Protein AF-A0A0B8MZU5-F1 (afdb_monomer)

pLDDT: mean 91.65, std 9.77, range [40.16, 98.19]

Foldseek 3Di:
DDDDFDDQVVQLVVLVVVVQVVCVVVVHDRFPDKDFDPPFWDWDWDDDPPDIFTKIKGWMWTHPDPPDIDIDMRIGGRGD

Structure (mmCIF, N/CA/C/O backbone):
data_AF-A0A0B8MZU5-F1
#
_entry.id   AF-A0A0B8MZU5-F1
#
loop_
_atom_site.group_PDB
_atom_site.id
_atom_site.type_symbol
_atom_site.label_atom_id
_atom_site.label_alt_id
_atom_site.label_comp_id
_atom_site.label_asym_id
_atom_site.label_entity_id
_atom_site.label_seq_id
_atom_site.pdbx_PDB_ins_code
_atom_site.Cartn_x
_atom_site.Cartn_y
_atom_site.Cartn_z
_atom_site.occupancy
_atom_site.B_iso_or_equiv
_atom_site.auth_seq_id
_atom_site.auth_comp_id
_atom_site.auth_asym_id
_atom_site.auth_atom_id
_atom_site.pdbx_PDB_model_num
ATOM 1 N N . MET A 1 1 ? -24.588 7.724 13.148 1.00 40.16 1 MET A N 1
ATOM 2 C CA . MET A 1 1 ? -24.305 8.136 11.756 1.00 40.16 1 MET A CA 1
ATOM 3 C C . MET A 1 1 ? -23.359 7.100 11.169 1.00 40.16 1 MET A C 1
ATOM 5 O O . MET A 1 1 ? -22.217 7.072 11.599 1.00 40.16 1 MET A O 1
ATOM 9 N N . SER A 1 2 ? -23.819 6.204 10.287 1.00 48.16 2 SER A N 1
ATOM 10 C CA . SER A 1 2 ? -22.901 5.302 9.572 1.00 48.16 2 SER A CA 1
ATOM 11 C C . SER A 1 2 ? -22.197 6.102 8.485 1.00 48.16 2 SER A C 1
ATOM 13 O O . SER A 1 2 ? -22.794 6.384 7.449 1.00 48.16 2 SER A O 1
ATOM 15 N N . SER A 1 3 ? -20.959 6.528 8.732 1.00 66.19 3 SER A N 1
ATOM 16 C CA . SER A 1 3 ? -20.089 6.997 7.656 1.00 66.19 3 SER A CA 1
ATOM 17 C C . SER A 1 3 ? -19.733 5.797 6.785 1.00 66.19 3 SER A C 1
ATOM 19 O O . SER A 1 3 ? -19.268 4.783 7.307 1.00 66.19 3 SER A O 1
ATOM 21 N N . VAL A 1 4 ? -19.956 5.901 5.477 1.00 69.31 4 VAL A N 1
ATOM 22 C CA . VAL A 1 4 ? -19.415 4.934 4.515 1.00 69.31 4 VAL A CA 1
ATOM 23 C C . VAL A 1 4 ? -17.895 4.888 4.723 1.00 69.31 4 VAL A C 1
ATOM 25 O O . VAL A 1 4 ? -17.274 5.956 4.719 1.00 69.31 4 VAL A O 1
ATOM 28 N N . PRO A 1 5 ? -17.298 3.712 4.986 1.00 69.94 5 PRO A N 1
ATOM 29 C CA . PRO A 1 5 ? -15.854 3.618 5.125 1.00 69.94 5 PRO A CA 1
ATOM 30 C C . PRO A 1 5 ? -15.190 4.032 3.801 1.00 69.94 5 PRO A C 1
ATOM 32 O O . PRO A 1 5 ? -15.740 3.743 2.736 1.00 69.94 5 PRO A O 1
ATOM 35 N N . PRO A 1 6 ? -14.049 4.740 3.847 1.00 82.31 6 PRO A N 1
ATOM 36 C CA . PRO A 1 6 ? -13.343 5.165 2.643 1.00 82.31 6 PRO A CA 1
ATOM 37 C C . PRO A 1 6 ? -12.983 3.970 1.749 1.00 82.31 6 PRO A C 1
ATOM 39 O O . PRO A 1 6 ? -12.671 2.891 2.255 1.00 82.31 6 PRO A O 1
ATOM 42 N N . ASP A 1 7 ? -13.028 4.174 0.430 1.00 91.62 7 ASP A N 1
ATOM 43 C CA . ASP A 1 7 ? -12.711 3.141 -0.562 1.00 91.62 7 ASP A CA 1
ATOM 44 C C . ASP A 1 7 ? -11.262 2.635 -0.370 1.00 91.62 7 ASP A C 1
ATOM 46 O O . ASP A 1 7 ? -10.324 3.445 -0.393 1.00 91.62 7 ASP A O 1
ATOM 50 N N . PRO A 1 8 ? -11.049 1.317 -0.169 1.00 93.00 8 PRO A N 1
ATOM 51 C CA . PRO A 1 8 ? -9.724 0.712 -0.067 1.00 93.00 8 PRO A CA 1
ATOM 52 C C . PRO A 1 8 ? -8.750 1.105 -1.185 1.00 93.00 8 PRO A C 1
ATOM 54 O O . PRO A 1 8 ? -7.569 1.323 -0.906 1.00 93.00 8 PRO A O 1
ATOM 57 N N . GLU A 1 9 ? -9.212 1.228 -2.432 1.00 93.44 9 GLU A N 1
ATOM 58 C CA . GLU A 1 9 ? -8.338 1.575 -3.560 1.00 93.44 9 GLU A CA 1
ATOM 59 C C . GLU A 1 9 ? -7.824 3.016 -3.457 1.00 93.44 9 GLU A C 1
ATOM 61 O O . GLU A 1 9 ? -6.626 3.272 -3.634 1.00 93.44 9 GLU A O 1
ATOM 66 N N . ASP A 1 10 ? -8.695 3.951 -3.073 1.00 94.50 10 ASP A N 1
ATOM 67 C CA . ASP A 1 10 ? -8.327 5.350 -2.847 1.00 94.50 10 ASP A CA 1
ATOM 68 C C . ASP A 1 10 ? -7.330 5.488 -1.693 1.00 94.50 10 ASP A C 1
ATOM 70 O O . ASP A 1 10 ? -6.356 6.246 -1.783 1.00 94.50 10 ASP A O 1
ATOM 74 N N . LEU A 1 11 ? -7.546 4.745 -0.605 1.00 95.81 11 LEU A N 1
ATOM 75 C CA . LEU A 1 11 ? -6.639 4.724 0.543 1.00 95.81 11 LEU A CA 1
ATOM 76 C C . LEU A 1 11 ? -5.246 4.223 0.144 1.00 95.81 11 LEU A C 1
ATOM 78 O O . LEU A 1 11 ? -4.238 4.849 0.483 1.00 95.81 11 LEU A O 1
ATOM 82 N N . LEU A 1 12 ? -5.178 3.132 -0.620 1.00 96.81 12 LEU A N 1
ATOM 83 C CA . LEU A 1 12 ? -3.921 2.555 -1.096 1.00 96.81 12 LEU A CA 1
ATOM 84 C C . LEU A 1 12 ? -3.202 3.466 -2.099 1.00 96.81 12 LEU A C 1
ATOM 86 O O . LEU A 1 12 ? -1.975 3.602 -2.040 1.00 96.81 12 LEU A O 1
ATOM 90 N N . ALA A 1 13 ? -3.934 4.130 -2.997 1.00 94.38 13 ALA A N 1
ATOM 91 C CA . ALA A 1 13 ? -3.367 5.096 -3.936 1.00 94.38 13 ALA A CA 1
ATOM 92 C C . ALA A 1 13 ? -2.746 6.305 -3.214 1.00 94.38 13 ALA A C 1
ATOM 94 O O . ALA A 1 13 ? -1.627 6.726 -3.542 1.00 94.38 13 ALA A O 1
ATOM 95 N N . ARG A 1 14 ? -3.428 6.823 -2.185 1.00 95.62 14 ARG A N 1
ATOM 96 C CA . ARG A 1 14 ? -2.916 7.906 -1.330 1.00 95.62 14 ARG A CA 1
ATOM 97 C C . ARG A 1 14 ? -1.681 7.469 -0.552 1.00 95.62 14 ARG A C 1
ATOM 99 O O . ARG A 1 14 ? -0.656 8.138 -0.643 1.00 95.62 14 ARG A O 1
ATOM 106 N N . ALA A 1 15 ? -1.731 6.316 0.117 1.00 96.19 15 ALA A N 1
ATOM 107 C CA . ALA A 1 15 ? -0.598 5.777 0.871 1.00 96.19 15 ALA A CA 1
ATOM 108 C C . ALA A 1 15 ? 0.643 5.563 -0.014 1.00 96.19 15 ALA A C 1
ATOM 110 O O . ALA A 1 15 ? 1.763 5.902 0.375 1.00 96.19 15 ALA A O 1
ATOM 111 N N . SER A 1 16 ? 0.454 5.061 -1.239 1.00 94.75 16 SER A N 1
ATOM 112 C CA . SER A 1 16 ? 1.535 4.919 -2.219 1.00 94.75 16 SER A CA 1
ATOM 113 C C . SER A 1 16 ? 2.133 6.276 -2.612 1.00 94.75 16 SER A C 1
ATOM 115 O O . SER A 1 16 ? 3.355 6.436 -2.638 1.00 94.75 16 SER A O 1
ATOM 117 N N . SER A 1 17 ? 1.286 7.270 -2.886 1.00 94.25 17 SER A N 1
ATOM 118 C CA . SER A 1 17 ? 1.721 8.623 -3.260 1.00 94.25 17 SER A CA 1
ATOM 119 C C . SER A 1 17 ? 2.477 9.315 -2.122 1.00 94.25 17 SER A C 1
ATOM 121 O O . SER A 1 17 ? 3.537 9.906 -2.338 1.00 94.25 17 SER A O 1
ATOM 123 N N . ASP A 1 18 ? 1.978 9.184 -0.894 1.00 95.12 18 ASP A N 1
ATOM 124 C CA . ASP A 1 18 ? 2.601 9.734 0.308 1.00 95.12 18 ASP A CA 1
ATOM 125 C C . ASP A 1 18 ? 3.964 9.092 0.583 1.00 95.12 18 ASP A C 1
ATOM 127 O O . ASP A 1 18 ? 4.921 9.793 0.928 1.00 95.12 18 ASP A O 1
ATOM 131 N N . ARG A 1 19 ? 4.097 7.778 0.360 1.00 91.88 19 ARG A N 1
ATOM 132 C CA . ARG A 1 19 ? 5.376 7.063 0.463 1.00 91.88 19 ARG A CA 1
ATOM 133 C C . ARG A 1 19 ? 6.405 7.599 -0.532 1.00 91.88 19 ARG A C 1
ATOM 135 O O . ARG A 1 19 ? 7.537 7.869 -0.137 1.00 91.88 19 ARG A O 1
ATOM 142 N N . ILE A 1 20 ? 6.023 7.789 -1.797 1.00 92.31 20 ILE A N 1
ATOM 143 C CA . ILE A 1 20 ? 6.911 8.351 -2.831 1.00 92.31 20 ILE A CA 1
ATOM 144 C C . ILE A 1 20 ? 7.322 9.781 -2.464 1.00 92.31 20 ILE A C 1
ATOM 146 O O . ILE A 1 20 ? 8.509 10.107 -2.510 1.00 92.31 20 ILE A O 1
ATOM 150 N N . ARG A 1 21 ? 6.365 10.618 -2.038 1.00 93.38 21 ARG A N 1
ATOM 151 C CA . ARG A 1 21 ? 6.637 11.990 -1.582 1.00 93.38 21 ARG A CA 1
ATOM 152 C C . ARG A 1 21 ? 7.618 12.009 -0.409 1.00 93.38 21 ARG A C 1
ATOM 154 O O . ARG A 1 21 ? 8.544 12.813 -0.399 1.00 93.38 21 ARG A O 1
ATOM 161 N N . THR A 1 22 ? 7.435 11.110 0.554 1.00 92.94 22 THR A N 1
ATOM 162 C CA . THR A 1 22 ? 8.291 10.996 1.743 1.00 92.94 22 THR A CA 1
ATOM 163 C C . THR A 1 22 ? 9.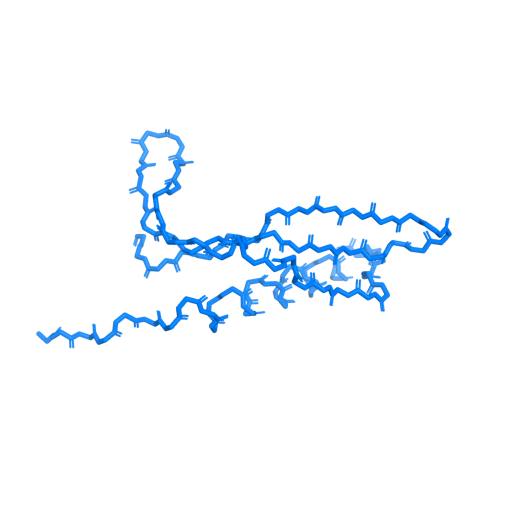710 10.579 1.372 1.00 92.94 22 THR A C 1
ATOM 165 O O . THR A 1 22 ? 10.667 11.200 1.826 1.00 92.94 22 THR A O 1
ATOM 168 N N . LEU A 1 23 ? 9.858 9.580 0.497 1.00 89.00 23 LEU A N 1
ATOM 169 C CA . LEU A 1 23 ? 11.163 9.152 -0.011 1.00 89.00 23 LEU A CA 1
ATOM 170 C C . LEU A 1 23 ? 11.900 10.298 -0.713 1.00 89.00 23 LEU A C 1
ATOM 172 O O . LEU A 1 23 ? 13.080 10.513 -0.446 1.00 89.00 23 LEU A O 1
ATOM 176 N N . ALA A 1 24 ? 11.201 11.056 -1.562 1.00 90.31 24 ALA A N 1
ATOM 177 C CA . ALA A 1 24 ? 11.778 12.213 -2.239 1.00 90.31 24 ALA A CA 1
ATOM 178 C C . ALA A 1 24 ? 12.205 13.309 -1.244 1.00 90.31 24 ALA A C 1
ATOM 180 O O . ALA A 1 24 ? 13.300 13.854 -1.360 1.00 90.31 24 ALA A O 1
ATOM 181 N N . ALA A 1 25 ? 11.382 13.596 -0.229 1.00 93.94 25 ALA A N 1
ATOM 182 C CA . ALA A 1 25 ? 11.693 14.583 0.808 1.00 93.94 25 ALA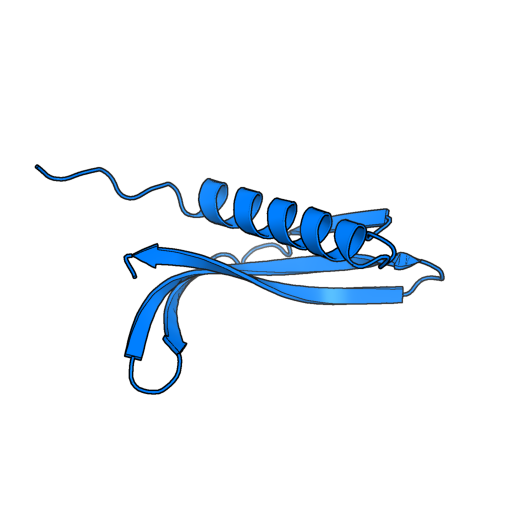 A CA 1
ATOM 183 C C . ALA A 1 25 ? 12.909 14.194 1.673 1.00 93.94 25 ALA A C 1
ATOM 185 O O . ALA A 1 25 ? 13.621 15.066 2.162 1.00 93.94 25 ALA A O 1
ATOM 186 N N . GLN A 1 26 ? 13.176 12.896 1.832 1.00 94.00 26 GLN A N 1
ATOM 187 C CA . GLN A 1 26 ? 14.347 12.365 2.542 1.00 94.00 26 GLN A CA 1
ATOM 188 C C . GLN A 1 26 ? 15.625 12.343 1.680 1.00 94.00 26 GLN A C 1
ATOM 190 O O . GLN A 1 26 ? 16.643 11.801 2.106 1.00 94.00 26 GLN A O 1
ATOM 195 N N . GLY A 1 27 ? 15.590 12.900 0.463 1.00 90.12 27 GLY A N 1
ATOM 196 C CA . GLY A 1 27 ? 16.713 12.875 -0.480 1.00 90.12 27 GLY A CA 1
ATOM 197 C C . GLY A 1 27 ? 16.894 11.533 -1.196 1.00 90.12 27 GLY A C 1
ATOM 198 O O . GLY A 1 27 ? 17.890 11.330 -1.889 1.00 90.12 27 GLY A O 1
ATOM 199 N N . GLY A 1 28 ? 15.942 10.608 -1.046 1.00 86.50 28 GLY A N 1
ATOM 200 C CA . GLY A 1 28 ? 15.912 9.358 -1.791 1.00 86.50 28 GLY A CA 1
ATOM 201 C C . GLY A 1 28 ? 15.541 9.583 -3.257 1.00 86.50 28 GLY A C 1
ATOM 202 O O . GLY A 1 28 ? 14.823 10.519 -3.608 1.00 86.50 28 GLY A O 1
ATOM 203 N N . ARG A 1 29 ? 16.000 8.686 -4.134 1.00 87.44 29 ARG A N 1
ATOM 204 C CA . ARG A 1 29 ? 15.573 8.678 -5.535 1.00 87.44 29 ARG A CA 1
ATOM 205 C C . ARG A 1 29 ? 14.175 8.047 -5.628 1.00 87.44 29 ARG A C 1
ATOM 207 O O . ARG A 1 29 ? 14.048 6.868 -5.288 1.00 87.44 29 ARG A O 1
ATOM 214 N N . PRO A 1 30 ? 13.139 8.774 -6.084 1.00 89.31 30 PRO A N 1
ATOM 215 C CA . PRO A 1 30 ? 11.834 8.168 -6.313 1.00 89.31 30 PRO A CA 1
ATOM 216 C C . PRO A 1 30 ? 11.930 7.101 -7.419 1.00 89.31 30 PRO A C 1
ATOM 218 O O . PRO A 1 30 ? 12.775 7.222 -8.316 1.00 89.31 30 PRO A O 1
ATOM 221 N N . PRO A 1 31 ? 11.094 6.051 -7.367 1.00 91.69 31 PRO A N 1
ATOM 222 C CA . PRO A 1 31 ? 11.065 5.035 -8.412 1.00 91.69 31 PRO A CA 1
ATOM 223 C C . PRO A 1 31 ? 10.676 5.654 -9.759 1.00 91.69 31 PRO A C 1
ATOM 225 O O . PRO A 1 31 ? 9.860 6.572 -9.813 1.00 91.69 31 PRO A O 1
ATOM 228 N N . SER A 1 32 ? 11.258 5.151 -10.849 1.00 91.38 32 SER A N 1
ATOM 229 C CA . SER A 1 32 ? 10.952 5.639 -12.203 1.00 91.38 32 SER A CA 1
ATOM 230 C C . SER A 1 32 ? 9.612 5.127 -12.728 1.00 91.38 32 SER A C 1
ATOM 232 O O . SER A 1 32 ? 9.033 5.725 -13.626 1.00 91.38 32 SER A O 1
ATOM 234 N N . GLU A 1 33 ? 9.141 4.010 -12.181 1.00 93.38 33 GLU A N 1
ATOM 235 C CA . GLU A 1 33 ? 7.871 3.378 -12.515 1.00 93.38 33 GLU A CA 1
ATOM 236 C C . GLU A 1 33 ? 7.334 2.686 -11.263 1.00 93.38 33 GLU A C 1
ATOM 238 O O . GLU A 1 33 ? 8.108 2.096 -10.497 1.00 93.38 33 GLU A O 1
ATOM 243 N N . VAL A 1 34 ? 6.020 2.764 -11.063 1.00 94.25 34 VAL A N 1
ATOM 244 C CA . VAL A 1 34 ? 5.301 2.021 -10.029 1.00 94.25 34 VAL A CA 1
ATOM 245 C C . VAL A 1 34 ? 4.084 1.377 -10.671 1.00 94.25 34 VAL A C 1
ATOM 247 O O . VAL A 1 34 ? 3.297 2.064 -11.319 1.00 94.25 34 VAL A O 1
ATOM 250 N N . SER A 1 35 ? 3.924 0.074 -10.471 1.00 95.19 35 SER A N 1
ATOM 251 C CA . SER A 1 35 ? 2.776 -0.690 -10.950 1.00 95.19 35 SER A CA 1
ATOM 252 C C . SER A 1 35 ? 2.170 -1.519 -9.822 1.00 95.19 35 SER A C 1
ATOM 254 O O . SER A 1 35 ? 2.837 -1.887 -8.851 1.00 95.19 35 SER A O 1
ATOM 256 N N . ILE A 1 36 ? 0.871 -1.780 -9.928 1.00 96.81 36 ILE A N 1
ATOM 257 C CA . ILE A 1 36 ? 0.151 -2.653 -9.001 1.00 96.81 36 ILE A CA 1
ATOM 258 C C . ILE A 1 36 ? 0.356 -4.096 -9.460 1.00 96.81 36 ILE A C 1
ATOM 260 O O . ILE A 1 36 ? 0.220 -4.383 -10.650 1.00 96.81 36 ILE A O 1
ATOM 264 N N . VAL A 1 37 ? 0.662 -5.000 -8.527 1.00 96.75 37 VAL A N 1
ATOM 265 C CA . VAL A 1 37 ? 0.661 -6.437 -8.818 1.00 96.75 37 VAL A CA 1
ATOM 266 C C . VAL A 1 37 ? -0.797 -6.924 -8.801 1.00 96.75 37 VAL A C 1
ATOM 268 O O . VAL A 1 37 ? -1.468 -6.734 -7.779 1.00 96.75 37 VAL A O 1
ATOM 271 N N . PRO A 1 38 ? -1.309 -7.517 -9.899 1.00 95.12 38 PRO A N 1
ATOM 272 C CA . PRO A 1 38 ? -2.695 -7.979 -9.981 1.00 95.12 38 PRO A CA 1
ATOM 273 C C . PRO A 1 38 ? -3.055 -8.964 -8.868 1.00 95.12 38 PRO A C 1
ATOM 275 O O . PRO A 1 38 ? -2.195 -9.709 -8.406 1.00 95.12 38 PRO A O 1
ATOM 278 N N . ASP A 1 39 ? -4.325 -8.964 -8.462 1.00 95.81 39 ASP A N 1
ATOM 279 C CA . ASP A 1 39 ? -4.890 -9.917 -7.497 1.00 95.81 39 ASP A CA 1
ATOM 280 C C . ASP A 1 39 ? -4.194 -9.933 -6.121 1.00 95.81 39 ASP A C 1
ATOM 282 O O . ASP A 1 39 ? -4.214 -10.938 -5.416 1.00 95.81 39 ASP A O 1
ATOM 286 N N . THR A 1 40 ? -3.582 -8.810 -5.718 1.00 97.06 40 THR A N 1
ATOM 287 C CA . THR A 1 40 ? -2.935 -8.662 -4.396 1.00 97.06 40 THR A CA 1
ATOM 288 C C . THR A 1 40 ? -3.624 -7.675 -3.457 1.00 97.06 40 THR A C 1
ATOM 290 O O . THR A 1 40 ? -3.169 -7.506 -2.325 1.00 97.06 40 THR A O 1
ATOM 293 N N . THR A 1 41 ? -4.687 -7.000 -3.906 1.00 96.50 41 THR A N 1
ATOM 294 C CA . THR A 1 41 ? -5.471 -6.108 -3.045 1.00 96.50 41 THR A CA 1
ATOM 295 C C . THR A 1 41 ? -6.297 -6.937 -2.068 1.00 96.50 41 THR A C 1
ATOM 297 O O . THR A 1 41 ? -7.125 -7.751 -2.468 1.00 96.50 41 THR A O 1
ATOM 300 N N . GLU A 1 42 ? -6.102 -6.692 -0.778 1.00 96.62 42 GLU A N 1
ATOM 301 C CA . GLU A 1 42 ? -6.790 -7.376 0.311 1.00 96.62 42 GLU A CA 1
ATOM 302 C C . GLU A 1 42 ? -7.208 -6.370 1.387 1.00 96.62 42 GLU A C 1
ATOM 304 O O . GLU A 1 42 ? -6.516 -5.382 1.645 1.00 96.62 42 GLU A O 1
ATOM 309 N N . VAL A 1 43 ? -8.325 -6.647 2.060 1.00 96.75 43 VAL A N 1
ATOM 310 C CA . VAL A 1 43 ? -8.729 -5.957 3.291 1.00 96.75 43 VAL A CA 1
ATOM 311 C C . VAL A 1 43 ? -8.630 -6.950 4.439 1.00 96.75 43 VAL A C 1
ATOM 313 O O . VAL A 1 43 ? -9.169 -8.053 4.360 1.00 96.75 43 VAL A O 1
ATOM 316 N N . GLY A 1 44 ? -7.946 -6.562 5.510 1.00 96.06 44 GLY A N 1
ATOM 317 C CA . GLY A 1 44 ? -7.709 -7.421 6.661 1.00 96.06 44 GLY A CA 1
ATOM 318 C C . GLY A 1 44 ? -7.237 -6.636 7.875 1.00 96.06 44 GLY A C 1
ATOM 319 O O . GLY A 1 44 ? -7.402 -5.419 7.947 1.00 96.06 44 GLY A O 1
ATOM 320 N N . TYR A 1 45 ? -6.658 -7.343 8.839 1.00 96.31 45 TYR A N 1
ATOM 321 C CA . TYR A 1 45 ? -6.090 -6.732 10.035 1.00 96.31 45 TYR A CA 1
ATOM 322 C C . TYR A 1 45 ? -4.570 -6.682 9.942 1.00 96.31 45 TYR A C 1
ATOM 324 O O . TYR A 1 45 ? -3.928 -7.688 9.644 1.00 96.31 45 TYR A O 1
ATOM 332 N N . GLU A 1 46 ? -4.011 -5.518 10.243 1.00 96.44 46 GLU A N 1
ATOM 333 C CA . GLU A 1 46 ? -2.581 -5.336 10.470 1.00 96.44 46 GLU A CA 1
ATOM 334 C C . GLU A 1 46 ? -2.317 -5.294 11.973 1.00 96.44 46 GLU A C 1
ATOM 336 O O . GLU A 1 46 ? -3.143 -4.797 12.745 1.00 96.44 46 GLU A O 1
ATOM 341 N N . ILE A 1 47 ? -1.172 -5.837 12.383 1.00 95.81 47 ILE A N 1
ATOM 342 C CA . ILE A 1 47 ? -0.760 -5.906 13.786 1.00 95.81 47 ILE A CA 1
ATOM 343 C C . ILE A 1 47 ? 0.332 -4.865 14.013 1.00 95.81 47 ILE A C 1
ATOM 345 O O . ILE A 1 47 ? 1.344 -4.856 13.313 1.00 95.81 47 ILE A O 1
ATOM 349 N N . ASP A 1 48 ? 0.134 -4.006 15.006 1.00 93.75 4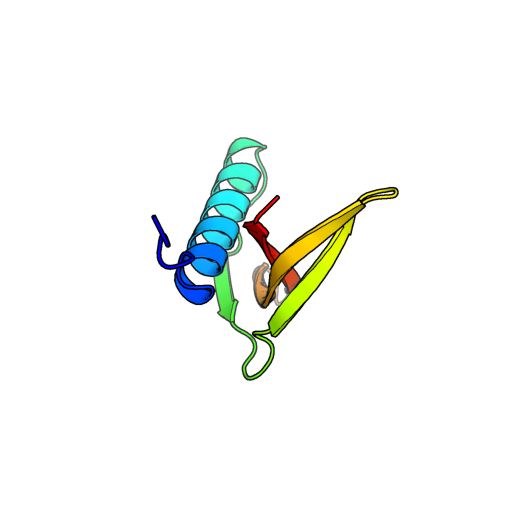8 ASP A N 1
ATOM 350 C CA . ASP A 1 48 ? 1.129 -3.047 15.476 1.00 93.75 48 ASP A CA 1
ATOM 351 C C . ASP A 1 48 ? 1.260 -3.176 16.995 1.00 93.75 48 ASP A C 1
ATOM 353 O O . ASP A 1 48 ? 0.353 -2.819 17.749 1.00 93.75 48 ASP A O 1
ATOM 357 N N . GLY A 1 49 ? 2.372 -3.767 17.434 1.00 94.69 49 GLY A N 1
ATOM 358 C CA . GLY A 1 49 ? 2.590 -4.124 18.832 1.00 94.69 49 GLY A CA 1
ATOM 359 C C . GLY A 1 49 ? 1.566 -5.144 19.335 1.00 94.69 49 GLY A C 1
ATOM 360 O O . GLY A 1 49 ? 1.538 -6.285 18.877 1.00 94.69 49 GLY A O 1
ATOM 361 N N . ASP A 1 50 ? 0.752 -4.727 20.302 1.00 96.19 50 ASP A N 1
ATOM 362 C CA . ASP A 1 50 ? -0.312 -5.514 20.935 1.00 96.19 50 ASP A CA 1
ATOM 363 C C . ASP A 1 50 ? -1.711 -5.224 20.361 1.00 96.19 50 ASP A C 1
ATOM 365 O O . ASP A 1 50 ? -2.707 -5.771 20.836 1.00 96.19 50 ASP A O 1
ATOM 369 N N . SER A 1 51 ? -1.791 -4.372 19.338 1.00 94.56 51 SER A N 1
ATOM 370 C CA . SER A 1 51 ? -3.042 -3.874 18.775 1.00 94.56 51 SER A CA 1
ATOM 371 C C . SER A 1 51 ? -3.235 -4.349 17.334 1.00 94.56 51 SER A C 1
ATOM 373 O O . SER A 1 51 ? -2.281 -4.461 16.562 1.00 94.56 51 SER A O 1
ATOM 375 N N . ALA A 1 52 ? -4.489 -4.600 16.953 1.00 96.44 52 ALA A N 1
ATOM 376 C CA . ALA A 1 52 ? -4.881 -4.924 15.584 1.00 96.44 52 ALA A CA 1
ATOM 377 C C . ALA A 1 52 ? -5.823 -3.847 15.039 1.00 96.44 52 ALA A C 1
ATOM 379 O O . ALA A 1 52 ? -6.756 -3.432 15.727 1.00 96.44 52 ALA A O 1
ATOM 380 N N . TYR A 1 53 ? -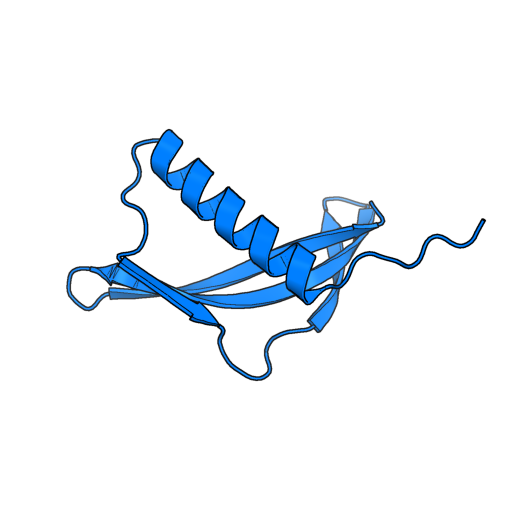5.601 -3.413 13.800 1.00 95.69 53 TYR A N 1
ATOM 381 C CA . TYR A 1 53 ? -6.424 -2.393 13.146 1.00 95.69 53 TYR A CA 1
ATOM 382 C C . TYR A 1 53 ? -6.808 -2.817 11.729 1.00 95.69 53 TYR A C 1
ATOM 384 O O . TYR A 1 53 ? -6.071 -3.547 11.065 1.00 95.69 53 TYR A O 1
ATOM 392 N N . LEU A 1 54 ? -7.991 -2.389 11.279 1.00 96.62 54 LEU A N 1
ATOM 393 C CA . LEU A 1 54 ? -8.499 -2.739 9.955 1.00 96.62 54 LEU A CA 1
ATOM 394 C C . LEU A 1 54 ? -7.753 -1.917 8.900 1.00 96.62 54 LEU A C 1
ATOM 396 O O . LEU A 1 54 ? -7.725 -0.685 8.972 1.00 96.62 54 LEU A O 1
ATOM 400 N N . ALA A 1 55 ? -7.179 -2.587 7.908 1.00 97.38 55 ALA A N 1
ATOM 401 C CA . ALA A 1 55 ? -6.378 -1.972 6.862 1.00 97.38 55 ALA A CA 1
ATOM 402 C C . ALA A 1 55 ? -6.641 -2.615 5.496 1.00 97.38 55 ALA A C 1
ATOM 404 O O . ALA A 1 55 ? -6.955 -3.801 5.383 1.00 97.38 55 ALA A O 1
ATOM 405 N N . ALA A 1 56 ? -6.473 -1.815 4.451 1.00 97.69 56 ALA A N 1
ATOM 406 C CA . ALA A 1 56 ? -6.294 -2.303 3.096 1.00 97.69 56 ALA A CA 1
ATOM 407 C C . ALA A 1 56 ? -4.797 -2.498 2.841 1.00 97.69 56 ALA A C 1
ATOM 409 O O . ALA A 1 56 ? -3.975 -1.688 3.284 1.00 97.69 56 ALA A O 1
ATOM 410 N N . ARG A 1 57 ? -4.429 -3.534 2.091 1.00 97.56 57 ARG A N 1
ATOM 411 C CA . ARG A 1 57 ? -3.058 -3.752 1.630 1.00 97.56 57 ARG A CA 1
ATOM 412 C C . ARG A 1 57 ? -3.035 -4.206 0.179 1.00 97.56 57 ARG A C 1
ATOM 414 O O . ARG A 1 57 ? -3.963 -4.861 -0.276 1.00 97.56 57 ARG A O 1
ATOM 421 N N . ARG A 1 58 ? -1.953 -3.893 -0.529 1.00 97.81 58 ARG A N 1
ATOM 422 C CA . ARG A 1 58 ? -1.635 -4.489 -1.835 1.00 97.81 58 ARG A CA 1
ATOM 423 C C . ARG A 1 58 ? -0.138 -4.578 -2.055 1.00 97.81 58 ARG A C 1
ATOM 425 O O . ARG A 1 58 ? 0.625 -3.861 -1.402 1.00 97.81 58 ARG A O 1
ATOM 432 N N . VAL A 1 59 ? 0.286 -5.413 -2.996 1.00 98.19 59 VAL A N 1
ATOM 433 C CA . VAL A 1 59 ? 1.677 -5.442 -3.451 1.00 98.19 59 VAL A CA 1
ATOM 434 C C . VAL A 1 59 ? 1.834 -4.486 -4.630 1.00 98.19 59 VAL A C 1
ATOM 436 O O . VAL A 1 59 ? 1.044 -4.483 -5.574 1.00 98.19 59 VAL A O 1
ATOM 439 N N . VAL A 1 60 ? 2.878 -3.664 -4.577 1.00 97.12 60 VAL A N 1
ATOM 440 C CA . VAL A 1 60 ? 3.303 -2.830 -5.703 1.00 97.12 60 VAL A CA 1
ATOM 441 C C . VAL A 1 60 ? 4.714 -3.205 -6.113 1.00 97.12 60 VAL A C 1
ATOM 443 O O . VAL A 1 60 ? 5.556 -3.542 -5.276 1.00 97.12 60 VAL A O 1
ATOM 446 N N . GLU A 1 61 ? 4.985 -3.105 -7.405 1.00 97.31 61 GLU A N 1
ATOM 447 C CA . GLU A 1 61 ? 6.321 -3.212 -7.959 1.00 97.31 61 GLU A CA 1
ATOM 448 C C . GLU A 1 61 ? 6.858 -1.816 -8.272 1.00 97.31 61 GLU A C 1
ATOM 450 O O . GLU A 1 61 ? 6.148 -0.946 -8.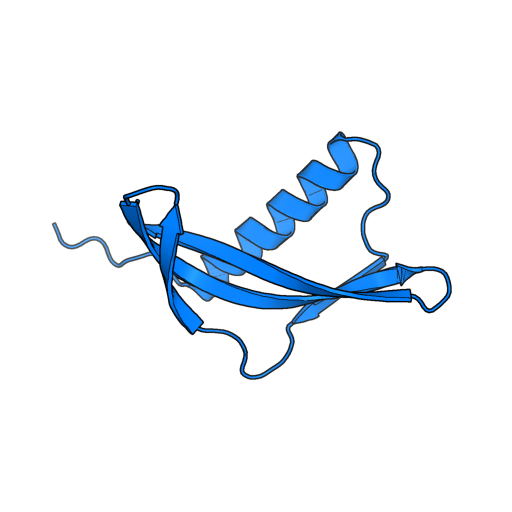769 1.00 97.31 61 GLU A O 1
ATOM 455 N N . SER A 1 62 ? 8.122 -1.574 -7.942 1.00 95.12 62 SER A N 1
ATOM 456 C CA . SER A 1 62 ? 8.799 -0.308 -8.206 1.00 95.12 62 SER A CA 1
ATOM 457 C C . SER A 1 62 ? 10.106 -0.537 -8.943 1.00 95.12 62 SER A C 1
ATOM 459 O O . SER A 1 62 ? 10.947 -1.324 -8.500 1.00 95.12 62 SER A O 1
ATOM 461 N N . ALA A 1 63 ? 10.298 0.190 -10.041 1.00 94.69 63 ALA A N 1
ATOM 462 C CA . ALA A 1 63 ? 11.559 0.223 -10.767 1.00 94.69 63 ALA A CA 1
ATOM 463 C C . ALA A 1 63 ? 12.516 1.229 -10.111 1.00 94.69 63 ALA A C 1
ATOM 465 O O . ALA A 1 63 ? 12.216 2.419 -10.004 1.00 94.69 63 ALA A O 1
ATOM 466 N N . LEU A 1 64 ? 13.685 0.751 -9.680 1.00 88.75 64 LEU A N 1
ATOM 467 C CA . LEU A 1 64 ? 14.703 1.555 -8.986 1.00 88.75 64 LEU A CA 1
ATOM 468 C C . LEU A 1 64 ? 15.830 2.033 -9.926 1.00 88.75 64 LEU A C 1
ATOM 470 O O . LEU A 1 64 ? 16.756 2.725 -9.500 1.00 88.75 64 LEU A O 1
ATOM 474 N N . GLY A 1 65 ? 15.742 1.684 -11.213 1.00 86.19 65 GLY A N 1
ATOM 475 C CA . GLY A 1 65 ? 16.776 1.912 -12.224 1.00 86.19 65 GLY A CA 1
ATOM 476 C C . GLY A 1 65 ? 17.738 0.728 -12.371 1.00 86.19 65 GLY A C 1
ATOM 477 O O . GLY A 1 65 ? 17.732 -0.202 -11.568 1.00 86.19 65 GLY A O 1
ATOM 478 N N . ASN A 1 66 ? 18.562 0.749 -13.425 1.00 86.94 66 ASN A N 1
ATOM 479 C CA . ASN A 1 66 ? 19.578 -0.277 -13.722 1.00 86.94 66 ASN A CA 1
ATOM 480 C C . ASN A 1 66 ? 19.024 -1.715 -13.806 1.00 86.94 66 ASN A C 1
ATOM 482 O O . ASN A 1 66 ? 19.695 -2.667 -13.424 1.00 86.94 66 ASN A O 1
ATOM 486 N N . GLY A 1 67 ? 17.774 -1.872 -14.256 1.00 89.38 67 GLY A N 1
ATOM 487 C CA . GLY A 1 67 ? 17.096 -3.173 -14.318 1.00 89.38 67 GLY A CA 1
ATOM 488 C C . GLY A 1 67 ? 16.616 -3.715 -12.966 1.00 89.38 67 GLY A C 1
ATOM 489 O O . GLY A 1 67 ? 16.009 -4.781 -12.927 1.00 89.38 67 GLY A O 1
ATOM 490 N N . CYS A 1 68 ? 16.830 -2.993 -11.863 1.00 91.50 68 CYS A N 1
ATOM 491 C CA . CYS A 1 68 ? 16.369 -3.405 -10.543 1.00 91.50 68 CYS A CA 1
ATOM 492 C C . CYS A 1 68 ? 14.876 -3.099 -10.357 1.00 91.50 68 CYS A C 1
ATOM 494 O O . CYS A 1 68 ? 14.431 -1.955 -10.516 1.00 91.50 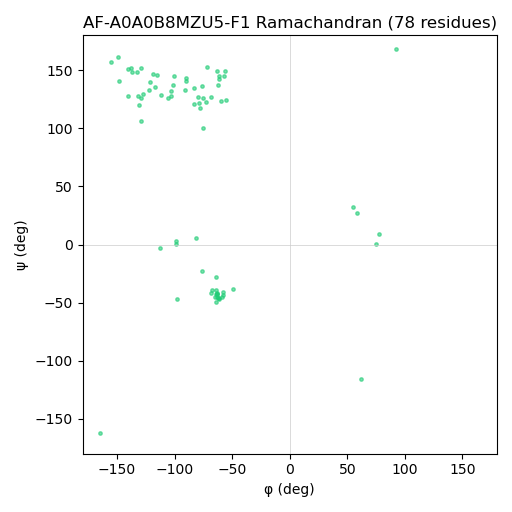68 CYS A O 1
ATOM 496 N N . ARG A 1 69 ? 14.119 -4.131 -9.975 1.00 94.62 69 ARG A N 1
ATOM 497 C CA . ARG A 1 69 ? 12.707 -4.059 -9.590 1.00 94.62 69 ARG A CA 1
ATOM 498 C C . ARG A 1 69 ? 12.547 -4.572 -8.166 1.00 94.62 69 ARG A C 1
ATOM 500 O O . ARG A 1 69 ? 13.188 -5.545 -7.774 1.00 94.62 69 ARG A O 1
ATOM 507 N N . LYS A 1 70 ? 11.697 -3.907 -7.387 1.00 94.12 70 LYS A N 1
ATOM 508 C CA . LYS A 1 70 ? 11.391 -4.283 -6.006 1.00 94.12 70 LYS A CA 1
ATOM 509 C C . LYS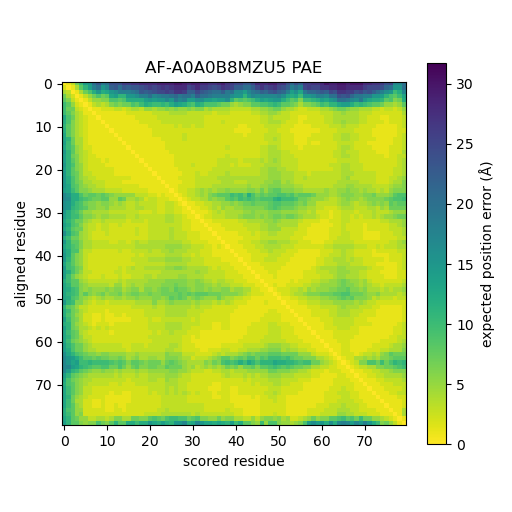 A 1 70 ? 9.888 -4.353 -5.802 1.00 94.12 70 LYS A C 1
ATOM 511 O O . LYS A 1 70 ? 9.201 -3.354 -6.003 1.00 94.12 70 LYS A O 1
ATOM 516 N N . GLN A 1 71 ? 9.414 -5.489 -5.305 1.00 96.69 71 GLN A N 1
ATOM 517 C CA . GLN A 1 71 ? 8.054 -5.624 -4.798 1.00 96.69 71 GLN A CA 1
ATOM 518 C C . GLN A 1 71 ? 8.000 -5.298 -3.306 1.00 96.69 71 GLN A C 1
ATOM 520 O O . GLN A 1 71 ? 8.925 -5.611 -2.551 1.00 96.69 71 GLN A O 1
ATOM 525 N N . HIS A 1 72 ? 6.944 -4.611 -2.884 1.00 95.19 72 HIS A N 1
ATOM 526 C CA . HIS A 1 72 ? 6.692 -4.323 -1.477 1.00 95.19 72 HIS A CA 1
ATOM 527 C C . HIS A 1 72 ? 5.208 -4.091 -1.212 1.00 95.19 72 HIS A C 1
ATOM 529 O O . HIS A 1 72 ? 4.455 -3.715 -2.108 1.00 95.19 72 HIS A O 1
ATOM 535 N N . HIS A 1 73 ? 4.805 -4.282 0.042 1.00 96.88 73 HIS A N 1
ATOM 536 C CA . HIS A 1 73 ? 3.451 -3.972 0.476 1.00 96.88 73 HIS A CA 1
ATOM 537 C C . HIS A 1 73 ? 3.258 -2.464 0.647 1.00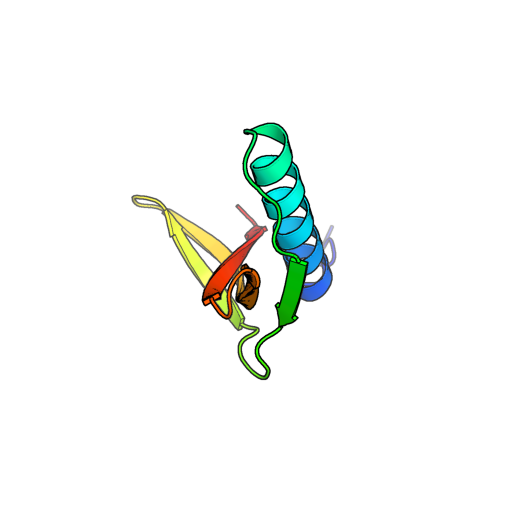 96.88 73 HIS A C 1
ATOM 539 O O . HIS A 1 73 ? 4.090 -1.769 1.244 1.00 96.88 73 HIS A O 1
ATOM 545 N N . VAL A 1 74 ? 2.125 -1.981 0.152 1.00 97.38 74 VAL A N 1
ATOM 546 C CA . VAL A 1 74 ? 1.513 -0.717 0.555 1.00 97.38 74 VAL A CA 1
ATOM 547 C C . VAL A 1 74 ? 0.353 -1.072 1.469 1.00 97.38 74 VAL A C 1
ATOM 549 O O . VAL A 1 74 ? -0.482 -1.893 1.101 1.00 97.38 74 VAL A O 1
ATOM 552 N N . VAL A 1 75 ? 0.327 -0.462 2.648 1.00 97.50 75 VAL A N 1
ATOM 553 C CA . VAL A 1 75 ? -0.693 -0.668 3.677 1.00 97.50 75 VAL A CA 1
ATOM 554 C C . VAL A 1 75 ? -1.3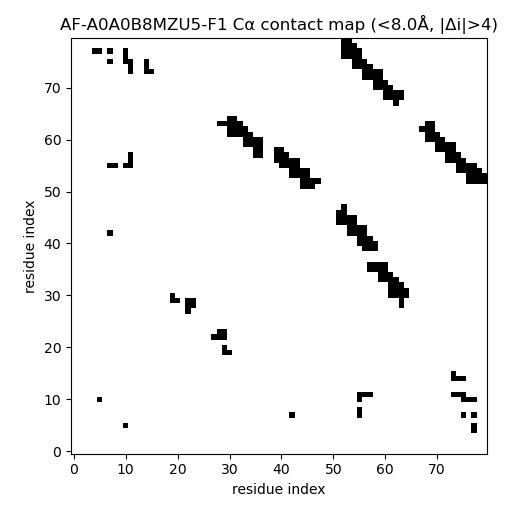34 0.679 3.971 1.00 97.50 75 VAL A C 1
ATOM 556 O O . VAL A 1 75 ? -0.624 1.672 4.149 1.00 97.50 75 VAL A O 1
ATOM 559 N N . ALA A 1 76 ? -2.662 0.716 4.017 1.00 97.19 76 ALA A N 1
ATOM 560 C CA . ALA A 1 76 ? -3.434 1.906 4.331 1.00 97.19 76 ALA A CA 1
ATOM 561 C C . ALA A 1 76 ? -4.486 1.587 5.412 1.00 97.19 76 ALA A C 1
ATOM 563 O O . ALA A 1 76 ? -5.346 0.733 5.186 1.00 97.19 76 ALA A O 1
ATOM 564 N N . PRO A 1 77 ? -4.443 2.249 6.584 1.00 95.88 77 PRO A N 1
ATOM 565 C CA . PRO A 1 77 ? -5.457 2.069 7.620 1.00 95.88 77 PRO A CA 1
ATOM 566 C C . PRO A 1 77 ? -6.851 2.490 7.132 1.00 95.88 77 PRO A C 1
ATOM 568 O O . PRO A 1 77 ? -6.997 3.544 6.516 1.00 95.88 77 PRO A O 1
ATOM 571 N N . ILE A 1 78 ? -7.871 1.689 7.449 1.00 94.38 78 ILE A N 1
ATOM 572 C CA . ILE A 1 78 ? -9.292 2.008 7.221 1.00 94.38 78 ILE A CA 1
ATOM 573 C C . ILE A 1 78 ? -9.905 2.551 8.515 1.00 94.38 78 ILE A C 1
ATOM 575 O O . ILE A 1 78 ? -10.586 3.574 8.504 1.00 94.38 78 ILE A O 1
ATOM 579 N N . VAL A 1 79 ? -9.637 1.871 9.634 1.00 88.12 79 VAL A N 1
ATOM 580 C CA . VAL A 1 79 ? -10.039 2.277 10.986 1.00 88.12 79 VAL A CA 1
ATOM 581 C C . VAL A 1 79 ? -8.888 1.954 11.929 1.00 88.12 79 VAL A C 1
ATOM 583 O O . VAL A 1 79 ? -8.405 0.821 11.923 1.00 88.12 79 VAL A O 1
ATOM 586 N N . ARG A 1 80 ? -8.452 2.939 12.714 1.00 76.25 80 ARG A N 1
ATOM 587 C CA . ARG A 1 80 ? -7.366 2.830 13.689 1.00 76.25 80 ARG A CA 1
ATOM 588 C C . ARG A 1 80 ? -7.708 3.618 14.944 1.00 76.25 80 ARG A C 1
ATOM 590 O O . ARG A 1 80 ? -8.411 4.643 14.799 1.00 76.25 80 ARG A O 1
#

Radius of gyration: 14.21 Å; Cα contacts (8 Å, |Δi|>4): 131; chains: 1; bounding box: 44×24×35 Å

Sequence (80 aa):
MSSVPPDPEDLLARASSDRIRTLAAQGGRPPSEVSIVPDTTEVGYEIDGDSAYLAARRVVESALGNGCRKQHHVVAPIVR

Mean predicted aligned error: 4.44 Å

Nearest PDB structures (foldseek):
  4v61-assembly1_AE  TM=6.219E-01  e=1.019E+00  Spinacia oleracea
  5mrc-assembly1_EE  TM=4.415E-01  e=3.981E-01  Saccharomyces cerevisiae
  5xxu-assembly1_C  TM=3.489E-01  e=9.060E-01  Toxoplasma gondii
  7r81-assembly1_D2  TM=3.745E-01  e=2.062E+00  Neurospora crassa
  6w2t-assembly1_D  TM=3.495E-01  e=3.110E+00  Oryctolagus cuniculus

Secondary structure (DSSP, 8-state):
--PPPPPHHHHHHHHHHHHHHHHHHTTPPPPSEEEEPTT--EEEEEEETTEEEEEEEEEEEEEEETTEEEEEEEEEEEE-

Solvent-accessible surface area (backbone atoms only — not comparable to full-atom values): 4787 Å² total; per-residue (Å²): 132,90,72,80,76,78,58,56,68,61,44,41,53,49,42,49,51,51,50,46,52,49,39,40,75,71,74,42,85,60,58,84,43,76,48,77,47,81,97,41,77,46,76,48,74,47,77,57,93,94,44,75,33,42,24,26,36,30,39,31,38,32,30,72,55,96,88,43,70,45,77,45,79,44,70,21,79,75,49,126

Organism: NCBI:txid37332